Protein AF-A0A0M0C1I3-F1 (afdb_monomer_lite)

Sequence (114 aa):
MAEIDKIVICAYCQVEHARTSEAIVEHVTSCTKRPEFALSAKLGLMEEAGDKLLEVIRQLCTTVTQVEGMRTKVWVIFRECEEGWESVKNITIDEIMEIMEAENEDREYTEHSE

Foldseek 3Di:
DDPPPQWDADPQPRDIFGPDPVRVVVCVVVVCVDVLNVVVVVLVVVLVVLVVVLVVLVVVLVVCCVPPPCNVVSVVVSVVSVVVCVVVNPDHSVNVVVVVVVVVVVVVVVVVVD

Structure (mmCIF, N/CA/C/O backbone):
data_AF-A0A0M0C1I3-F1
#
_entry.id   AF-A0A0M0C1I3-F1
#
loop_
_atom_site.group_PDB
_atom_site.id
_atom_site.type_symbol
_atom_site.label_atom_id
_atom_site.label_alt_id
_atom_site.label_comp_id
_atom_site.label_asym_id
_atom_site.label_entity_id
_atom_site.label_seq_id
_atom_site.pdbx_PDB_ins_code
_atom_site.Cartn_x
_atom_site.Cartn_y
_atom_site.Cartn_z
_atom_site.occupancy
_atom_site.B_iso_or_equiv
_atom_site.auth_seq_id
_atom_site.auth_comp_id
_atom_site.auth_asym_id
_atom_site.auth_atom_id
_atom_site.pdbx_PDB_model_num
ATOM 1 N N . MET A 1 1 ? 15.995 -24.212 -37.512 1.00 41.00 1 MET A N 1
ATOM 2 C CA . MET A 1 1 ? 16.417 -24.402 -36.106 1.00 41.00 1 MET A CA 1
ATOM 3 C C . MET A 1 1 ? 16.133 -23.099 -35.390 1.00 41.00 1 MET A C 1
ATOM 5 O O . MET A 1 1 ? 16.556 -22.071 -35.894 1.00 41.00 1 MET A O 1
ATOM 9 N N . ALA A 1 2 ? 15.313 -23.131 -34.343 1.00 43.97 2 ALA A N 1
ATOM 10 C CA . ALA A 1 2 ? 14.758 -21.937 -33.715 1.00 43.97 2 ALA A CA 1
ATOM 11 C C . ALA A 1 2 ? 15.831 -21.174 -32.908 1.00 43.97 2 ALA A C 1
ATOM 13 O O . ALA A 1 2 ? 16.467 -21.757 -32.034 1.00 43.97 2 ALA A O 1
ATOM 14 N N . GLU A 1 3 ? 16.041 -19.890 -33.214 1.00 53.88 3 GLU A N 1
ATOM 15 C CA . GLU A 1 3 ? 16.919 -18.964 -32.475 1.00 53.88 3 GLU A CA 1
ATOM 16 C C . GLU A 1 3 ? 16.235 -18.474 -31.185 1.00 53.88 3 GLU A C 1
ATOM 18 O O . GLU A 1 3 ? 15.872 -17.310 -31.070 1.00 53.88 3 GLU A O 1
ATOM 23 N N . ILE A 1 4 ? 16.017 -19.361 -30.213 1.00 54.28 4 ILE A N 1
ATOM 24 C CA . ILE A 1 4 ? 15.297 -19.011 -28.969 1.00 54.28 4 ILE A CA 1
ATOM 25 C C . ILE A 1 4 ? 16.253 -18.541 -27.842 1.00 54.28 4 ILE A C 1
ATOM 27 O O . ILE A 1 4 ? 15.818 -17.944 -26.867 1.00 54.28 4 ILE A O 1
ATOM 31 N N . ASP A 1 5 ? 17.576 -18.680 -27.989 1.00 57.81 5 ASP A N 1
ATOM 32 C CA . ASP A 1 5 ? 18.527 -18.495 -26.868 1.00 57.81 5 ASP A CA 1
ATOM 33 C C . ASP A 1 5 ? 19.134 -17.085 -26.682 1.00 57.81 5 ASP A C 1
ATOM 35 O O . ASP A 1 5 ? 20.023 -16.896 -25.842 1.00 57.81 5 ASP A O 1
ATOM 39 N N . LYS A 1 6 ? 18.697 -16.073 -27.445 1.00 78.00 6 LYS A N 1
ATOM 40 C CA . LYS A 1 6 ? 19.338 -14.737 -27.461 1.00 78.00 6 LYS A CA 1
ATOM 41 C C . LYS A 1 6 ? 18.523 -13.616 -26.816 1.00 78.00 6 LYS A C 1
ATOM 43 O O . LYS A 1 6 ? 18.953 -12.467 -26.897 1.00 78.00 6 LYS A O 1
ATOM 48 N N . ILE A 1 7 ? 17.393 -13.918 -26.181 1.00 86.50 7 ILE A N 1
ATOM 49 C CA . ILE A 1 7 ? 16.505 -12.911 -25.588 1.00 86.50 7 ILE A CA 1
ATOM 50 C C . ILE A 1 7 ? 16.448 -13.093 -24.066 1.00 86.50 7 ILE A C 1
ATOM 52 O O . ILE A 1 7 ? 16.422 -14.214 -23.562 1.00 86.50 7 ILE A O 1
ATOM 56 N N . VAL A 1 8 ? 16.471 -11.984 -23.330 1.00 87.00 8 VAL A N 1
ATOM 57 C CA . VAL A 1 8 ? 16.199 -11.906 -21.894 1.00 87.00 8 VAL A CA 1
ATOM 58 C C . VAL A 1 8 ? 15.003 -10.990 -21.678 1.00 87.00 8 VAL A C 1
ATOM 60 O O . VAL A 1 8 ? 14.912 -9.933 -22.293 1.00 87.00 8 VAL A O 1
ATOM 63 N N . ILE A 1 9 ? 14.086 -11.399 -20.810 1.00 87.75 9 ILE A N 1
ATOM 64 C CA . ILE A 1 9 ? 12.909 -10.605 -20.460 1.00 87.75 9 ILE A CA 1
ATOM 65 C C . ILE A 1 9 ? 13.212 -9.873 -19.162 1.00 87.75 9 ILE A C 1
ATOM 67 O O . ILE A 1 9 ? 13.647 -10.482 -18.180 1.00 87.75 9 ILE A O 1
ATOM 71 N N . CYS A 1 10 ? 12.993 -8.562 -19.149 1.00 85.75 10 CYS A N 1
ATOM 72 C CA . CYS A 1 10 ? 13.060 -7.811 -17.909 1.00 85.75 10 CYS A CA 1
ATOM 73 C C . CYS A 1 10 ? 11.900 -8.225 -17.000 1.00 85.75 10 CYS A C 1
ATOM 75 O O . CYS A 1 10 ? 10.739 -8.012 -17.337 1.00 85.75 10 CYS A O 1
ATOM 77 N N . ALA A 1 11 ? 12.205 -8.759 -15.817 1.00 80.81 11 ALA A N 1
ATOM 78 C CA . ALA A 1 11 ? 11.187 -9.180 -14.853 1.00 80.81 11 ALA A CA 1
ATOM 79 C C . ALA A 1 11 ? 10.270 -8.033 -14.379 1.00 80.81 11 ALA A C 1
ATOM 81 O O . ALA A 1 11 ? 9.187 -8.297 -13.867 1.00 80.81 11 ALA A O 1
ATOM 82 N N . TYR A 1 12 ? 10.692 -6.776 -14.556 1.00 76.75 12 TYR A N 1
ATOM 83 C CA . TYR A 1 12 ? 9.944 -5.596 -14.121 1.00 76.75 12 TYR A CA 1
ATOM 84 C C . TYR A 1 12 ? 9.014 -5.056 -15.204 1.00 76.75 12 TYR A C 1
ATOM 86 O O . TYR A 1 12 ? 7.816 -4.948 -14.981 1.00 76.75 12 TYR A O 1
ATOM 94 N N . CYS A 1 13 ? 9.544 -4.727 -16.385 1.00 81.69 13 CYS A N 1
ATOM 95 C CA . CYS A 1 13 ? 8.736 -4.131 -17.454 1.00 81.69 13 CYS A CA 1
ATOM 96 C C . CYS A 1 13 ? 8.231 -5.140 -18.495 1.00 81.69 13 CYS A C 1
ATOM 98 O O . CYS A 1 13 ? 7.536 -4.739 -19.422 1.00 81.69 13 CYS A O 1
ATOM 100 N N . GLN A 1 14 ? 8.590 -6.423 -18.362 1.00 85.94 14 GLN A N 1
ATOM 101 C CA . GLN A 1 14 ? 8.212 -7.519 -19.268 1.00 85.94 14 GLN A CA 1
ATOM 102 C C . GLN A 1 14 ? 8.641 -7.314 -20.732 1.00 85.94 14 GLN A C 1
ATOM 104 O O . GLN A 1 14 ? 8.171 -8.012 -21.627 1.00 85.94 14 GLN A O 1
ATOM 109 N N . VAL A 1 15 ? 9.566 -6.382 -20.986 1.00 86.81 15 VAL A N 1
ATOM 110 C CA . VAL A 1 15 ? 10.124 -6.131 -22.317 1.00 86.81 15 VAL A CA 1
ATOM 111 C C . VAL A 1 15 ? 11.256 -7.116 -22.609 1.00 86.81 15 VAL A C 1
ATOM 113 O O . VAL A 1 15 ? 12.058 -7.463 -21.735 1.00 86.81 15 VAL A O 1
ATOM 116 N N . GLU A 1 16 ? 11.302 -7.571 -23.857 1.00 89.75 16 GLU A N 1
ATOM 117 C CA . GLU A 1 16 ? 12.340 -8.438 -24.404 1.00 89.75 16 GLU A CA 1
ATOM 118 C C . GLU A 1 16 ? 13.581 -7.638 -24.818 1.00 89.75 16 GLU A C 1
ATOM 120 O O . GLU A 1 16 ? 13.500 -6.635 -25.527 1.00 89.75 16 GLU A O 1
ATOM 125 N N . HIS A 1 17 ? 14.755 -8.123 -24.422 1.00 87.00 17 HIS A N 1
ATOM 126 C CA . HIS A 1 17 ? 16.048 -7.529 -24.745 1.00 87.00 17 HIS A CA 1
ATOM 127 C C . HIS A 1 17 ? 17.006 -8.575 -25.292 1.00 87.00 17 HIS A C 1
ATOM 129 O O . HIS A 1 17 ? 16.934 -9.751 -24.941 1.00 87.00 17 HIS A O 1
ATOM 135 N N . ALA A 1 18 ? 17.968 -8.146 -26.106 1.00 87.38 18 ALA A N 1
ATOM 136 C CA . ALA A 1 18 ? 19.070 -9.015 -26.488 1.00 87.38 18 ALA A CA 1
ATOM 137 C C . ALA A 1 18 ? 19.865 -9.446 -25.241 1.00 87.38 18 ALA A C 1
ATOM 139 O O . ALA A 1 18 ? 20.156 -8.638 -24.359 1.00 87.38 18 ALA A O 1
ATOM 140 N N . ARG A 1 19 ? 20.268 -10.718 -25.179 1.00 84.62 19 ARG A N 1
ATOM 141 C CA . ARG A 1 19 ? 21.089 -11.299 -24.105 1.00 84.62 19 ARG A CA 1
ATOM 142 C C . ARG A 1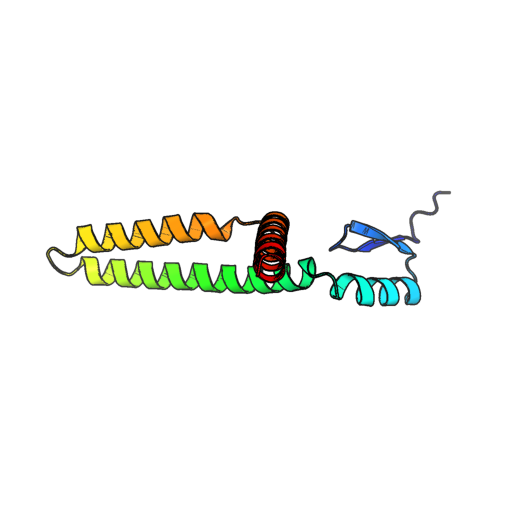 19 ? 22.564 -10.896 -24.252 1.00 84.62 19 ARG A C 1
ATOM 144 O O . ARG A 1 19 ? 23.455 -11.743 -24.286 1.00 84.62 19 ARG A O 1
ATOM 151 N N . THR A 1 20 ? 22.823 -9.598 -24.378 1.00 87.31 20 THR A N 1
ATOM 152 C CA . THR A 1 20 ? 24.162 -9.002 -24.395 1.00 87.31 20 THR A CA 1
ATOM 153 C C . THR A 1 20 ? 24.332 -8.113 -23.170 1.00 87.31 20 THR A C 1
ATOM 155 O O . THR A 1 20 ? 23.386 -7.470 -22.720 1.00 87.31 20 THR A O 1
ATOM 158 N N . SER A 1 21 ? 25.542 -8.065 -22.611 1.00 85.00 21 SER A N 1
ATOM 159 C CA . SER A 1 21 ? 25.815 -7.253 -21.418 1.00 85.00 21 SER A CA 1
ATOM 160 C C . SER A 1 21 ? 25.512 -5.771 -21.644 1.00 85.00 21 SER A C 1
ATOM 162 O O . SER A 1 21 ? 25.025 -5.108 -20.740 1.00 85.00 21 SER A O 1
ATOM 164 N N . GLU A 1 22 ? 25.759 -5.266 -22.853 1.00 86.44 22 GLU A N 1
ATOM 165 C CA . GLU A 1 22 ? 25.489 -3.877 -23.231 1.00 86.44 22 GLU A CA 1
ATOM 166 C C . GLU A 1 22 ? 23.987 -3.559 -23.219 1.00 86.44 22 GLU A C 1
ATOM 168 O O . GLU A 1 22 ? 23.571 -2.656 -22.496 1.00 86.44 22 GLU A O 1
ATOM 173 N N . ALA A 1 23 ? 23.163 -4.365 -23.903 1.00 85.31 23 ALA A N 1
ATOM 174 C CA . ALA A 1 23 ? 21.711 -4.174 -23.932 1.00 85.31 23 ALA A CA 1
ATOM 175 C C . ALA A 1 23 ? 21.077 -4.340 -22.541 1.00 85.31 23 ALA A C 1
ATOM 177 O O . ALA A 1 23 ? 20.154 -3.610 -22.184 1.00 85.31 23 ALA A O 1
ATOM 178 N N . ILE A 1 24 ? 21.595 -5.269 -21.728 1.00 86.81 24 ILE A N 1
ATOM 179 C CA . ILE A 1 24 ? 21.146 -5.461 -20.344 1.00 86.81 24 ILE A CA 1
ATOM 180 C C . ILE A 1 24 ? 21.482 -4.232 -19.490 1.00 86.81 24 ILE A C 1
ATOM 182 O O . ILE A 1 24 ? 20.618 -3.751 -18.763 1.00 86.81 24 ILE A O 1
ATOM 186 N N . VAL A 1 25 ? 22.709 -3.707 -19.563 1.00 86.31 25 VAL A N 1
ATOM 187 C CA . VAL A 1 25 ? 23.134 -2.552 -18.751 1.00 86.31 25 VAL A CA 1
ATOM 188 C C . VAL A 1 25 ? 22.386 -1.280 -19.151 1.00 86.31 25 VAL A C 1
ATOM 190 O O . VAL A 1 25 ? 21.925 -0.543 -18.276 1.00 86.31 25 VAL A O 1
ATOM 193 N N . GLU A 1 26 ? 22.218 -1.033 -20.450 1.00 87.88 26 GLU A N 1
ATOM 194 C CA . GLU A 1 26 ? 21.445 0.102 -20.960 1.00 87.88 26 GLU A CA 1
ATOM 195 C C . GLU A 1 26 ? 19.980 0.026 -20.503 1.00 87.88 26 GLU A C 1
ATOM 197 O O . GLU A 1 26 ? 19.421 0.996 -19.971 1.00 87.88 26 GLU A O 1
ATOM 202 N N . HIS A 1 27 ? 19.374 -1.159 -20.614 1.00 88.50 27 HIS A N 1
ATOM 203 C CA . HIS A 1 27 ? 18.010 -1.370 -20.160 1.00 88.50 27 HIS A CA 1
ATOM 204 C C . HIS A 1 27 ? 17.865 -1.207 -18.642 1.00 88.50 27 HIS A C 1
ATOM 206 O O . HIS A 1 27 ? 16.994 -0.473 -18.189 1.00 88.50 27 HIS A O 1
ATOM 212 N N . VAL A 1 28 ? 18.726 -1.824 -17.831 1.00 83.69 28 VAL A N 1
ATOM 213 C CA . VAL A 1 28 ? 18.656 -1.706 -16.363 1.00 83.69 28 VAL A CA 1
ATOM 214 C C . VAL A 1 28 ? 18.799 -0.248 -15.924 1.00 83.69 28 VAL A C 1
ATOM 216 O O . VAL A 1 28 ? 18.064 0.210 -15.049 1.00 83.69 28 VAL A O 1
ATOM 219 N N . THR A 1 29 ? 19.688 0.516 -16.561 1.00 84.19 29 THR A N 1
ATOM 220 C CA . THR A 1 29 ? 19.921 1.931 -16.224 1.00 84.19 29 THR A CA 1
ATOM 221 C C . THR A 1 29 ? 18.714 2.820 -16.533 1.00 84.19 29 THR A C 1
ATOM 223 O O . THR A 1 29 ? 18.497 3.823 -15.852 1.00 84.19 29 THR A O 1
ATOM 226 N N . SER A 1 30 ? 17.927 2.481 -17.555 1.00 84.31 30 SER A N 1
ATOM 227 C CA . SER A 1 30 ? 16.699 3.206 -17.904 1.00 84.31 30 SER A CA 1
ATOM 228 C C . SER A 1 30 ? 15.495 2.709 -17.099 1.00 84.31 30 SER A C 1
ATOM 230 O O . SER A 1 30 ? 14.773 3.513 -16.514 1.00 84.31 30 SER A O 1
ATOM 232 N N . CYS A 1 31 ? 15.319 1.393 -16.982 1.00 82.12 31 CYS A N 1
ATOM 233 C CA . CYS A 1 31 ? 14.212 0.761 -16.268 1.00 82.12 31 CYS A CA 1
ATOM 234 C C . CYS A 1 31 ? 14.197 1.098 -14.770 1.00 82.12 31 CYS A C 1
ATOM 236 O O . CYS A 1 31 ? 13.127 1.229 -14.192 1.00 82.12 31 CYS A O 1
ATOM 238 N N . THR A 1 32 ? 15.359 1.284 -14.137 1.00 75.81 32 THR A N 1
ATOM 239 C CA . THR A 1 32 ? 15.450 1.664 -12.711 1.00 75.81 32 THR A CA 1
ATOM 240 C C . THR A 1 32 ? 15.134 3.136 -12.434 1.00 75.81 32 THR A C 1
ATOM 242 O O . THR A 1 32 ? 14.910 3.498 -11.282 1.00 75.81 32 THR A O 1
ATOM 245 N N . LYS A 1 33 ? 15.097 3.994 -13.463 1.00 80.12 33 LYS A N 1
ATOM 246 C CA . LYS A 1 33 ? 14.704 5.411 -13.336 1.00 80.12 33 LYS A CA 1
ATOM 247 C C . LYS A 1 33 ? 13.197 5.626 -13.442 1.00 80.12 33 LYS A C 1
ATOM 249 O O . LYS A 1 33 ? 12.734 6.742 -13.225 1.00 80.12 33 LYS A O 1
ATOM 254 N N . ARG A 1 34 ? 12.451 4.583 -13.806 1.00 77.69 34 ARG A N 1
ATOM 255 C CA . ARG A 1 34 ? 10.996 4.623 -13.918 1.00 77.69 34 ARG A CA 1
ATOM 256 C C . ARG A 1 34 ? 10.369 4.873 -12.538 1.00 77.69 34 ARG A C 1
ATOM 258 O O . ARG A 1 34 ? 10.752 4.180 -11.588 1.00 77.69 34 ARG A O 1
ATOM 265 N N . PRO A 1 35 ? 9.460 5.855 -12.394 1.00 69.50 35 PRO A N 1
ATOM 266 C CA . PRO A 1 35 ? 8.830 6.169 -11.110 1.00 69.50 35 PRO A CA 1
ATOM 267 C C . PRO A 1 35 ? 8.133 4.952 -10.489 1.00 69.50 35 PRO A C 1
ATOM 269 O O . PRO A 1 35 ? 8.215 4.760 -9.278 1.00 69.50 35 PRO A O 1
ATOM 272 N N . GLU A 1 36 ? 7.574 4.068 -11.313 1.00 79.19 36 GLU A N 1
ATOM 273 C CA . GLU A 1 36 ? 6.938 2.808 -10.922 1.00 79.19 36 GLU A CA 1
ATOM 274 C C . GLU A 1 36 ? 7.879 1.919 -10.096 1.00 79.19 36 GLU A C 1
ATOM 276 O O . GLU A 1 36 ? 7.467 1.327 -9.102 1.00 79.19 36 GLU A O 1
ATOM 281 N N . PHE A 1 37 ? 9.168 1.867 -10.453 1.00 72.56 37 PHE A N 1
ATOM 282 C CA . PHE A 1 37 ? 10.175 1.072 -9.740 1.00 72.56 37 PHE A CA 1
ATOM 283 C C . PHE A 1 37 ? 10.525 1.675 -8.372 1.00 72.56 37 PHE A C 1
ATOM 285 O O . PHE A 1 37 ? 10.718 0.966 -7.381 1.00 72.56 37 PHE A O 1
ATOM 292 N N . ALA A 1 38 ? 10.599 3.004 -8.293 1.00 71.81 38 ALA A N 1
ATOM 293 C CA . ALA A 1 38 ? 10.826 3.693 -7.027 1.00 71.81 38 ALA A CA 1
ATOM 294 C C . ALA A 1 38 ? 9.610 3.570 -6.092 1.00 71.81 38 ALA A C 1
ATOM 296 O O . ALA A 1 38 ? 9.780 3.446 -4.876 1.00 71.81 38 ALA A O 1
ATOM 297 N N . LEU A 1 39 ? 8.399 3.584 -6.654 1.00 75.94 39 LEU A N 1
ATOM 298 C CA . LEU A 1 39 ? 7.148 3.398 -5.925 1.00 75.94 39 LEU A CA 1
ATOM 299 C C . LEU A 1 39 ? 6.988 1.953 -5.447 1.00 75.94 39 LEU A C 1
ATOM 301 O O . LEU A 1 39 ? 6.704 1.756 -4.270 1.00 75.94 39 LEU A O 1
ATOM 305 N N . SER A 1 40 ? 7.277 0.947 -6.280 1.00 73.38 40 SER A N 1
ATOM 306 C CA . SER A 1 40 ? 7.158 -0.468 -5.897 1.00 73.38 40 SER A CA 1
ATOM 307 C C . SER A 1 40 ? 8.007 -0.816 -4.671 1.00 73.38 40 SER A C 1
ATOM 309 O O . SER A 1 40 ? 7.546 -1.492 -3.754 1.00 73.38 40 SER A O 1
ATOM 311 N N . ALA A 1 41 ? 9.248 -0.320 -4.620 1.00 71.25 41 ALA A N 1
ATOM 312 C CA . ALA A 1 41 ? 10.139 -0.544 -3.484 1.00 71.25 41 ALA A CA 1
ATOM 313 C C . ALA A 1 41 ? 9.644 0.155 -2.205 1.00 71.25 41 ALA A C 1
ATOM 315 O O . ALA A 1 41 ? 9.769 -0.391 -1.109 1.00 71.25 41 ALA A O 1
ATOM 316 N N . LYS A 1 42 ? 9.069 1.358 -2.332 1.00 73.56 42 LYS A N 1
ATOM 317 C CA . LYS A 1 42 ? 8.497 2.100 -1.198 1.00 73.56 42 LYS A CA 1
ATOM 318 C C . LYS A 1 42 ? 7.201 1.472 -0.689 1.00 73.56 42 LYS A C 1
ATOM 320 O O . LYS A 1 42 ? 7.008 1.435 0.523 1.00 73.56 42 LYS A O 1
ATOM 325 N N . LEU A 1 43 ? 6.363 0.949 -1.582 1.00 75.81 43 LEU A N 1
ATOM 326 C CA . LEU A 1 43 ? 5.122 0.266 -1.225 1.00 75.81 43 LEU A CA 1
ATOM 327 C C . LEU A 1 43 ? 5.384 -1.000 -0.418 1.00 75.81 43 LEU A C 1
ATOM 329 O O . LEU A 1 43 ? 4.768 -1.169 0.625 1.00 75.81 43 LEU A O 1
ATOM 333 N N . GLY A 1 44 ? 6.363 -1.820 -0.813 1.00 74.25 44 GLY A N 1
ATOM 334 C CA . GLY A 1 44 ? 6.733 -3.001 -0.025 1.00 74.25 44 GLY A CA 1
ATOM 335 C C . GLY A 1 44 ? 7.182 -2.658 1.405 1.00 74.25 44 GLY A C 1
ATOM 336 O O . GLY A 1 44 ? 6.829 -3.354 2.354 1.00 74.25 44 GLY A O 1
ATOM 337 N N . LEU A 1 45 ? 7.908 -1.546 1.588 1.00 74.81 45 LEU A N 1
ATOM 338 C CA . LEU A 1 45 ? 8.288 -1.057 2.921 1.00 74.81 45 LEU A CA 1
ATOM 339 C C . LEU A 1 45 ? 7.087 -0.524 3.719 1.00 74.81 45 LEU A C 1
ATOM 341 O O . LEU A 1 45 ? 7.029 -0.709 4.935 1.00 74.81 45 LEU A O 1
ATOM 345 N N . MET A 1 46 ? 6.144 0.150 3.053 1.00 77.50 46 MET A N 1
ATOM 346 C CA . MET A 1 46 ? 4.906 0.625 3.677 1.00 77.50 46 MET A CA 1
ATOM 347 C C . MET A 1 46 ? 4.002 -0.532 4.094 1.00 77.50 46 MET A C 1
ATOM 349 O O . MET A 1 46 ? 3.452 -0.481 5.191 1.00 77.50 46 MET A O 1
ATOM 353 N N . GLU A 1 47 ? 3.893 -1.578 3.274 1.00 78.81 47 GLU A N 1
ATOM 354 C CA . GLU A 1 47 ? 3.112 -2.778 3.574 1.00 78.81 47 GLU A CA 1
ATOM 355 C C . GLU A 1 47 ? 3.618 -3.460 4.852 1.00 78.81 47 GLU A C 1
ATOM 357 O O . GLU A 1 47 ? 2.852 -3.683 5.789 1.00 78.81 47 GLU A O 1
ATOM 362 N N . GLU A 1 48 ? 4.932 -3.692 4.947 1.00 80.88 48 GLU A N 1
ATOM 363 C CA . GLU A 1 48 ? 5.542 -4.294 6.136 1.00 80.88 48 GLU A CA 1
ATOM 364 C C . GLU A 1 48 ? 5.347 -3.421 7.391 1.00 80.88 48 GLU A C 1
ATOM 366 O O . GLU A 1 48 ? 5.100 -3.927 8.491 1.00 80.88 48 GLU A O 1
ATOM 371 N N . ALA A 1 49 ? 5.461 -2.098 7.243 1.00 80.31 49 ALA A N 1
ATOM 372 C CA . ALA A 1 49 ? 5.275 -1.161 8.344 1.00 80.31 49 ALA A CA 1
ATOM 373 C C . ALA A 1 49 ? 3.812 -1.091 8.813 1.00 80.31 49 ALA A C 1
ATOM 375 O O . ALA A 1 49 ? 3.564 -1.072 10.021 1.00 80.31 49 ALA A O 1
ATOM 376 N N . GLY A 1 50 ? 2.852 -1.072 7.887 1.00 82.50 50 GLY A N 1
ATOM 377 C CA . GLY A 1 50 ? 1.423 -1.033 8.193 1.00 82.50 50 GLY A CA 1
ATOM 378 C C . GLY A 1 50 ? 0.929 -2.321 8.846 1.00 82.50 50 GLY A C 1
ATOM 379 O O . GLY A 1 50 ? 0.253 -2.258 9.874 1.00 82.50 50 GLY A O 1
ATOM 380 N N . ASP A 1 51 ? 1.368 -3.481 8.352 1.00 85.38 51 ASP A N 1
ATOM 381 C CA . ASP A 1 51 ? 1.060 -4.774 8.970 1.00 85.38 51 ASP A CA 1
ATOM 382 C C . ASP A 1 51 ? 1.603 -4.849 10.414 1.00 85.38 51 ASP A C 1
ATOM 384 O O . ASP A 1 51 ? 0.886 -5.248 11.338 1.00 85.38 51 ASP A O 1
ATOM 388 N N . LYS A 1 52 ? 2.839 -4.378 10.654 1.00 86.50 52 LYS A N 1
ATOM 389 C CA . LYS A 1 52 ? 3.415 -4.278 12.011 1.00 86.50 52 LYS A CA 1
ATOM 390 C C . LYS A 1 52 ? 2.641 -3.316 12.912 1.00 86.50 52 LYS A C 1
ATOM 392 O O . LYS A 1 52 ? 2.447 -3.604 14.094 1.00 86.50 52 LYS A O 1
ATOM 397 N N . LEU A 1 53 ? 2.203 -2.171 12.388 1.00 83.69 53 LEU A N 1
ATOM 398 C CA . LEU A 1 53 ? 1.393 -1.215 13.147 1.00 83.69 53 LEU A CA 1
ATOM 399 C C . LEU A 1 53 ? 0.048 -1.824 13.551 1.00 83.69 53 LEU A C 1
ATOM 401 O O . LEU A 1 53 ? -0.337 -1.711 14.716 1.00 83.69 53 LEU A O 1
ATOM 405 N N . LEU A 1 54 ? -0.632 -2.524 12.640 1.00 84.44 54 LEU A N 1
ATOM 406 C CA . LEU A 1 54 ? -1.863 -3.247 12.962 1.00 84.44 54 LEU A CA 1
ATOM 407 C C . LEU A 1 54 ? -1.648 -4.318 14.028 1.00 84.44 54 LEU A C 1
ATOM 409 O O . LEU A 1 54 ? -2.486 -4.468 14.921 1.00 84.44 54 LEU A O 1
ATOM 413 N N . GLU A 1 55 ? -0.529 -5.040 13.983 1.00 87.69 55 GLU A N 1
ATOM 414 C CA . GLU A 1 55 ? -0.191 -6.016 15.018 1.00 87.69 55 GLU A CA 1
ATOM 415 C C . GLU A 1 55 ? -0.056 -5.350 16.397 1.00 87.69 55 GLU A C 1
ATOM 417 O O . GLU A 1 55 ? -0.650 -5.815 17.375 1.00 87.69 55 GLU A O 1
ATOM 422 N N . VAL A 1 56 ? 0.647 -4.216 16.480 1.00 85.06 56 VAL A N 1
ATOM 423 C CA . VAL A 1 56 ? 0.781 -3.438 17.723 1.00 85.06 56 VAL A CA 1
ATOM 424 C C . VAL A 1 56 ? -0.581 -2.940 18.212 1.00 85.06 56 VAL A C 1
ATOM 426 O O . VAL A 1 56 ? -0.895 -3.072 19.399 1.00 85.06 56 VAL A O 1
ATOM 429 N N . ILE A 1 57 ? -1.428 -2.421 17.316 1.00 82.31 57 ILE A N 1
ATOM 430 C CA . ILE A 1 57 ? -2.787 -1.977 17.658 1.00 82.31 57 ILE A CA 1
ATOM 431 C C . ILE A 1 57 ? -3.601 -3.160 18.192 1.00 82.31 57 ILE A C 1
ATOM 433 O O . ILE A 1 57 ? -4.261 -3.032 19.223 1.00 82.31 57 ILE A O 1
ATOM 437 N N . ARG A 1 58 ? -3.513 -4.339 17.570 1.00 82.88 58 ARG A N 1
ATOM 438 C CA . ARG A 1 58 ? -4.193 -5.558 18.034 1.00 82.88 58 ARG A CA 1
ATOM 439 C C . ARG A 1 58 ? -3.741 -5.975 19.435 1.00 82.88 58 ARG A C 1
ATOM 441 O O . ARG A 1 58 ? -4.574 -6.336 20.275 1.00 82.88 58 ARG A O 1
ATOM 448 N N . GLN A 1 59 ? -2.440 -5.922 19.712 1.00 83.75 59 GLN A N 1
ATOM 449 C CA . GLN A 1 59 ? -1.871 -6.241 21.027 1.00 83.75 59 GLN A CA 1
ATOM 450 C C . GLN A 1 59 ? -2.321 -5.237 22.100 1.00 83.75 59 GLN A C 1
ATOM 452 O O . GLN A 1 59 ? -2.745 -5.634 23.193 1.00 83.75 59 GLN A O 1
ATOM 457 N N . LEU A 1 60 ? -2.315 -3.940 21.773 1.00 78.25 60 LEU A N 1
ATOM 458 C CA . LEU A 1 60 ? -2.856 -2.882 22.628 1.00 78.25 60 LEU A CA 1
ATOM 459 C C . LEU A 1 60 ? -4.340 -3.108 22.900 1.00 78.25 60 LEU A C 1
ATOM 461 O O . LEU A 1 60 ? -4.765 -3.071 24.052 1.00 78.25 60 LEU A O 1
ATOM 465 N N . CYS A 1 61 ? -5.120 -3.437 21.873 1.00 75.56 61 CYS A N 1
ATOM 466 C CA . CYS A 1 61 ? -6.540 -3.711 22.023 1.00 75.56 61 CYS A CA 1
ATOM 467 C C . CYS A 1 61 ? -6.786 -4.911 22.944 1.00 75.56 61 CYS A C 1
ATOM 469 O O . CYS A 1 61 ? -7.605 -4.847 23.860 1.00 75.56 61 CYS A O 1
ATOM 471 N N . THR A 1 62 ? -6.008 -5.979 22.782 1.00 77.19 62 THR A N 1
ATOM 472 C CA . THR A 1 62 ? -6.066 -7.161 23.654 1.00 77.19 62 THR A CA 1
ATOM 473 C C . THR A 1 62 ? -5.777 -6.801 25.113 1.00 77.19 62 THR A C 1
ATOM 475 O O . THR A 1 62 ? -6.491 -7.246 26.009 1.00 77.19 62 THR A O 1
ATOM 478 N N . THR A 1 63 ? -4.793 -5.938 25.359 1.00 74.56 63 THR A N 1
ATOM 479 C CA . THR A 1 63 ? -4.412 -5.505 26.711 1.00 74.56 63 THR A CA 1
ATOM 480 C C . THR A 1 63 ? -5.463 -4.577 27.328 1.00 74.56 63 THR A C 1
ATOM 482 O O . THR A 1 63 ? -5.881 -4.764 28.466 1.00 74.56 63 THR A O 1
ATOM 485 N N . VAL A 1 64 ? -5.960 -3.602 26.566 1.00 70.94 64 VAL A N 1
ATOM 486 C CA . VAL A 1 64 ? -6.915 -2.594 27.051 1.00 70.94 64 VAL A CA 1
ATOM 487 C C . VAL A 1 64 ? -8.327 -3.172 27.208 1.00 70.94 64 VAL A C 1
ATOM 489 O O . VAL A 1 64 ? -9.080 -2.729 28.070 1.00 70.94 64 VAL A O 1
ATOM 492 N N . THR A 1 65 ? -8.692 -4.218 26.458 1.00 67.12 65 THR A N 1
ATOM 493 C CA . THR A 1 65 ? -9.973 -4.931 26.652 1.00 67.12 65 THR A CA 1
ATOM 494 C C . THR A 1 65 ? -10.069 -5.676 27.991 1.00 67.12 65 THR A C 1
ATOM 496 O O . THR A 1 65 ? -11.166 -6.107 28.348 1.00 67.12 65 THR A O 1
ATOM 499 N N . GLN A 1 66 ? -8.966 -5.799 28.743 1.00 69.94 66 GLN A N 1
ATOM 500 C CA . GLN A 1 66 ? -8.957 -6.289 30.128 1.00 69.94 66 GLN A CA 1
ATOM 501 C C . GLN A 1 66 ? -9.397 -5.216 31.142 1.00 69.94 66 GLN A C 1
ATOM 503 O O . GLN A 1 66 ? -9.665 -5.541 32.295 1.00 69.94 66 GLN A O 1
ATOM 508 N N . VAL A 1 67 ? -9.508 -3.950 30.721 1.00 71.88 67 VAL A N 1
ATOM 509 C CA . VAL A 1 67 ? -10.043 -2.847 31.529 1.00 71.88 67 VAL A CA 1
ATOM 510 C C . VAL A 1 67 ? -11.567 -2.797 31.386 1.00 71.88 67 VAL A C 1
ATOM 512 O O . VAL A 1 67 ? -12.111 -2.761 30.277 1.00 71.88 67 VAL A O 1
ATOM 515 N N . GLU A 1 68 ? -12.272 -2.783 32.516 1.00 61.47 68 GLU A N 1
ATOM 516 C CA . GLU A 1 68 ? -13.735 -2.762 32.563 1.00 61.47 68 GLU A CA 1
ATOM 517 C C . GLU A 1 68 ? -14.309 -1.547 31.804 1.00 61.47 68 GLU A C 1
ATOM 519 O O . GLU A 1 68 ? -13.851 -0.416 31.957 1.00 61.47 68 GLU A O 1
ATOM 524 N N . GLY A 1 69 ? -15.287 -1.783 30.920 1.00 67.94 69 GLY A N 1
ATOM 525 C CA . GLY A 1 69 ? -15.945 -0.740 30.117 1.00 67.94 69 GLY A CA 1
ATOM 526 C C . GLY A 1 69 ? -15.189 -0.248 28.869 1.00 67.94 69 GLY A C 1
ATOM 527 O O . GLY A 1 69 ? -15.771 0.472 28.058 1.00 67.94 69 GLY A O 1
ATOM 528 N N . MET A 1 70 ? -13.933 -0.655 28.651 1.00 73.62 70 MET A N 1
ATOM 529 C CA . MET A 1 70 ? -13.128 -0.203 27.499 1.00 73.62 70 MET A CA 1
ATOM 530 C C . MET A 1 70 ? -13.287 -1.087 26.254 1.00 73.62 70 MET A C 1
ATOM 532 O O . MET A 1 70 ? -13.027 -0.638 25.138 1.00 73.62 70 MET A O 1
AT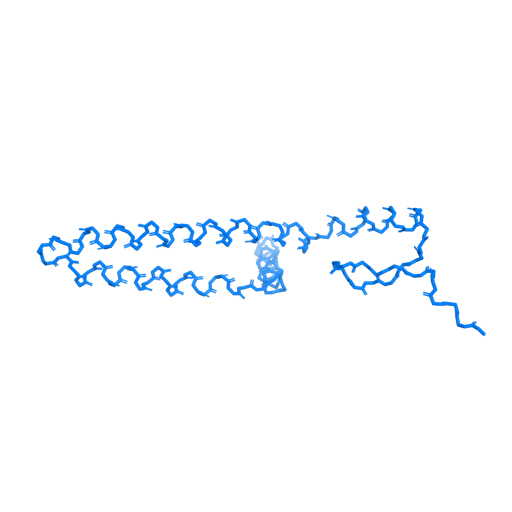OM 536 N N . ARG A 1 71 ? -13.766 -2.328 26.419 1.00 69.25 71 ARG A N 1
ATOM 537 C CA . ARG A 1 71 ? -13.811 -3.356 25.364 1.00 69.25 71 ARG A CA 1
ATOM 538 C C . ARG A 1 71 ? -14.492 -2.886 24.074 1.00 69.25 71 ARG A C 1
ATOM 540 O O . ARG A 1 71 ? -13.929 -3.073 23.003 1.00 69.25 71 ARG A O 1
ATOM 547 N N . THR A 1 72 ? -15.661 -2.253 24.163 1.00 74.62 72 THR A N 1
ATOM 548 C CA . THR A 1 72 ? -16.433 -1.833 22.979 1.00 74.62 72 THR A CA 1
ATOM 549 C C . THR A 1 72 ? -15.766 -0.683 22.223 1.00 74.62 72 THR A C 1
ATOM 551 O O . THR A 1 72 ? -15.714 -0.715 21.001 1.00 74.62 72 THR A O 1
ATOM 554 N N . LYS A 1 73 ? -15.207 0.310 22.928 1.00 75.12 73 LYS A N 1
ATOM 555 C CA . LYS A 1 73 ? -14.540 1.468 22.299 1.00 75.12 73 LYS A CA 1
ATOM 556 C C . LYS A 1 73 ? -13.241 1.067 21.602 1.00 75.12 73 LYS A C 1
ATOM 558 O O . LYS A 1 73 ? -12.955 1.525 20.506 1.00 75.12 73 LYS A O 1
ATOM 563 N N . VAL A 1 74 ? -12.486 0.177 22.236 1.00 76.69 74 VAL A N 1
ATOM 564 C CA . VAL A 1 74 ? -11.230 -0.359 21.705 1.00 76.69 74 VAL A CA 1
ATOM 565 C C . VAL A 1 74 ? -11.466 -1.199 20.449 1.00 76.69 74 VAL A C 1
ATOM 567 O O . VAL A 1 74 ? -10.716 -1.083 19.487 1.00 76.69 74 VAL A O 1
ATOM 570 N N . TRP A 1 75 ? -12.536 -1.998 20.426 1.00 76.06 75 TRP A N 1
ATOM 571 C CA . TRP A 1 75 ? -12.915 -2.767 19.238 1.00 76.06 75 TRP A CA 1
ATOM 572 C C . TRP A 1 75 ? -13.317 -1.890 18.047 1.00 76.06 75 TRP A C 1
ATOM 574 O O . TRP A 1 75 ? -12.999 -2.254 16.920 1.00 76.06 75 TRP A O 1
ATOM 584 N N . VAL A 1 76 ? -13.974 -0.748 18.280 1.00 83.19 76 VAL A N 1
ATOM 585 C CA . VAL A 1 76 ? -14.302 0.213 17.210 1.00 83.19 76 VAL A CA 1
ATOM 586 C C . VAL A 1 76 ? -13.027 0.795 16.601 1.00 83.19 76 VAL A C 1
ATOM 588 O O . VAL A 1 76 ? -12.856 0.716 15.393 1.00 83.19 76 VAL A O 1
ATOM 591 N N . ILE A 1 77 ? -12.093 1.268 17.433 1.00 81.19 77 ILE A N 1
ATOM 592 C CA . ILE A 1 77 ? -10.811 1.820 16.958 1.00 81.19 77 ILE A CA 1
ATOM 593 C C . ILE A 1 77 ? -10.021 0.767 16.171 1.00 81.19 77 ILE A C 1
ATOM 595 O O . ILE A 1 77 ? -9.493 1.059 15.105 1.00 81.19 77 ILE A O 1
ATOM 599 N N . PHE A 1 78 ? -9.963 -0.476 16.665 1.00 81.31 78 PHE A N 1
ATOM 600 C CA . PHE A 1 78 ? -9.297 -1.566 15.950 1.00 81.31 78 PHE A CA 1
ATOM 601 C C . PHE A 1 78 ? -9.895 -1.786 14.557 1.00 81.31 78 PHE A C 1
ATOM 603 O O . PHE A 1 78 ? -9.154 -1.901 13.586 1.00 81.31 78 PHE A O 1
ATOM 610 N N . ARG A 1 79 ? -11.229 -1.830 14.470 1.00 83.19 79 ARG A N 1
ATOM 611 C CA . ARG A 1 79 ? -11.948 -2.025 13.209 1.00 83.19 79 ARG A CA 1
ATOM 612 C C . ARG A 1 79 ? -11.712 -0.888 12.228 1.00 83.19 79 ARG A C 1
ATOM 614 O O . ARG A 1 79 ? -11.432 -1.166 11.073 1.00 83.19 79 ARG A O 1
ATOM 621 N N . GLU A 1 80 ? -11.762 0.358 12.686 1.00 85.94 80 GLU A N 1
ATOM 622 C CA . GLU A 1 80 ? -11.480 1.525 11.842 1.00 85.94 80 GLU A CA 1
ATOM 623 C C . GLU A 1 80 ? -10.040 1.501 11.304 1.00 85.94 80 GLU A C 1
ATOM 625 O O . GLU A 1 80 ? -9.813 1.792 10.132 1.00 85.94 80 GLU A O 1
ATOM 630 N N . CYS A 1 81 ? -9.062 1.098 12.125 1.00 81.25 81 CYS A N 1
ATOM 631 C CA . CYS A 1 81 ? -7.680 0.936 11.673 1.00 81.25 81 CYS A CA 1
ATOM 632 C C . CYS A 1 81 ? -7.513 -0.221 10.676 1.00 81.25 81 CYS A C 1
ATOM 634 O O . CYS A 1 81 ? -6.769 -0.078 9.711 1.00 81.25 81 CYS A O 1
ATOM 636 N N . GLU A 1 82 ? -8.184 -1.353 10.902 1.00 82.31 82 GLU A N 1
ATOM 637 C CA . GLU A 1 82 ? -8.170 -2.513 10.000 1.00 82.31 82 GLU A CA 1
ATOM 638 C C . GLU A 1 82 ? -8.799 -2.164 8.643 1.00 82.31 82 GLU A C 1
ATOM 640 O O . GLU A 1 82 ? -8.190 -2.400 7.606 1.00 82.31 82 GLU A O 1
ATOM 645 N N . GLU A 1 83 ? -9.974 -1.534 8.646 1.00 87.69 83 GLU A N 1
ATOM 646 C CA . GLU A 1 83 ? -10.677 -1.097 7.434 1.00 87.69 83 GLU A CA 1
ATOM 647 C C . GLU A 1 83 ? -9.881 -0.030 6.667 1.00 87.69 83 GLU A C 1
ATOM 649 O O . GLU A 1 83 ? -9.740 -0.118 5.447 1.00 87.69 83 GLU A O 1
ATOM 654 N N . GLY A 1 84 ? -9.307 0.946 7.379 1.00 84.25 84 GLY A N 1
ATOM 655 C CA . GLY A 1 84 ? -8.443 1.964 6.784 1.00 84.25 84 GLY A CA 1
ATOM 656 C C . GLY A 1 84 ? -7.189 1.361 6.153 1.00 84.25 84 GLY A C 1
ATOM 657 O O . GLY A 1 84 ? -6.838 1.710 5.027 1.00 84.25 84 GLY A O 1
ATOM 658 N N . TRP A 1 85 ? -6.540 0.415 6.833 1.00 85.62 85 TRP A N 1
ATOM 659 C CA . TRP A 1 85 ? -5.372 -0.262 6.276 1.00 85.62 85 TRP A CA 1
ATOM 660 C C . TRP A 1 85 ? -5.719 -1.091 5.044 1.00 85.62 85 TRP A C 1
ATOM 662 O O . TRP A 1 85 ? -5.029 -0.982 4.037 1.00 85.62 85 TRP A O 1
ATOM 672 N N . GLU A 1 86 ? -6.815 -1.847 5.075 1.00 83.94 86 GLU A N 1
ATOM 673 C CA . GLU A 1 86 ? -7.243 -2.667 3.938 1.00 83.94 86 GLU A CA 1
ATOM 674 C C . GLU A 1 86 ? -7.557 -1.817 2.695 1.00 83.94 86 GLU A C 1
ATOM 676 O O . GLU A 1 86 ? -7.305 -2.242 1.565 1.00 83.94 86 GLU A O 1
ATOM 681 N N . SER A 1 87 ? -8.052 -0.590 2.899 1.00 83.31 87 SER A N 1
ATOM 682 C CA . SER A 1 87 ? -8.312 0.356 1.807 1.00 83.31 87 SER A CA 1
ATOM 683 C C . SER A 1 87 ? -7.041 0.894 1.142 1.00 83.31 87 SER A C 1
ATOM 685 O O . SER A 1 87 ? -7.083 1.270 -0.024 1.00 83.31 87 SER A O 1
ATOM 687 N N . VAL A 1 88 ? -5.911 0.912 1.860 1.00 79.81 88 VAL A N 1
ATOM 688 C CA . VAL A 1 88 ? -4.632 1.452 1.369 1.00 79.81 88 VAL A CA 1
ATOM 689 C C . VAL A 1 88 ? -3.680 0.343 0.919 1.00 79.81 88 VAL A C 1
ATOM 691 O O . VAL A 1 88 ? -2.948 0.519 -0.051 1.0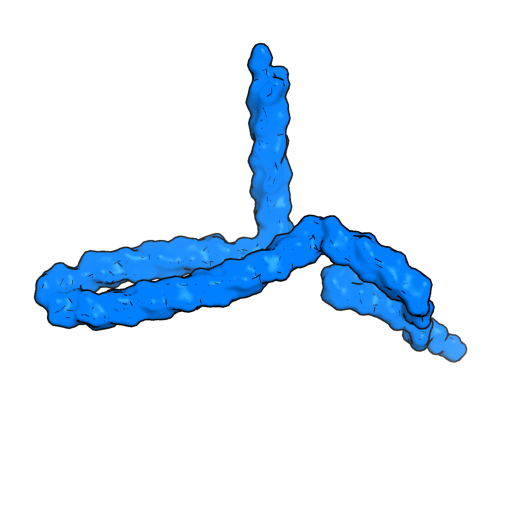0 79.81 88 VAL A O 1
ATOM 694 N N . LYS A 1 89 ? -3.699 -0.819 1.582 1.00 78.69 89 LYS A N 1
ATOM 695 C CA . LYS A 1 89 ? -2.802 -1.952 1.310 1.00 78.69 89 LYS A CA 1
ATOM 696 C C . LYS A 1 89 ? -2.945 -2.504 -0.110 1.00 78.69 89 LYS A C 1
ATOM 698 O O . LYS A 1 89 ? -1.977 -3.004 -0.671 1.00 78.69 89 LYS A O 1
ATOM 703 N N . ASN A 1 90 ? -4.144 -2.413 -0.678 1.00 79.25 90 ASN A N 1
ATOM 704 C CA . ASN A 1 90 ? -4.452 -2.968 -1.993 1.00 79.25 90 ASN A CA 1
ATOM 705 C C . ASN A 1 90 ? -4.295 -1.961 -3.142 1.00 79.25 90 ASN A C 1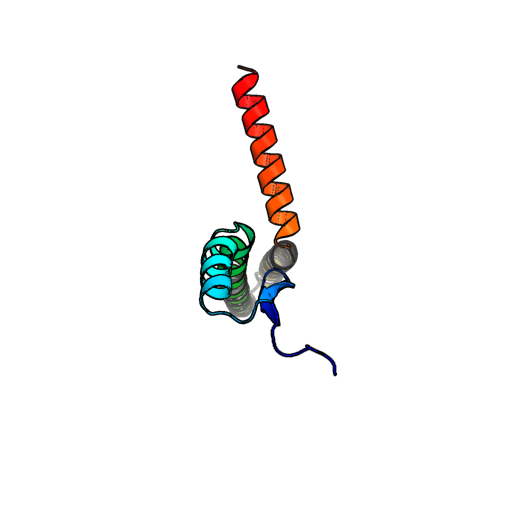
ATOM 707 O O . ASN A 1 90 ? -4.563 -2.324 -4.285 1.00 79.25 90 ASN A O 1
ATOM 711 N N . ILE A 1 91 ? -3.872 -0.724 -2.858 1.00 82.69 91 ILE A N 1
ATOM 712 C CA . ILE A 1 91 ? -3.661 0.285 -3.897 1.00 82.69 91 ILE A CA 1
ATOM 713 C C . ILE A 1 91 ? -2.502 -0.155 -4.800 1.00 82.69 91 ILE A C 1
ATOM 715 O O . ILE A 1 91 ? -1.395 -0.457 -4.345 1.00 82.69 91 ILE A O 1
ATOM 719 N N . THR A 1 92 ? -2.761 -0.171 -6.102 1.00 82.69 92 THR A N 1
ATOM 720 C CA . THR A 1 92 ? -1.788 -0.512 -7.137 1.00 82.69 92 THR A CA 1
ATOM 721 C C . THR A 1 92 ? -0.903 0.680 -7.499 1.00 82.69 92 THR A C 1
ATOM 723 O O . THR A 1 92 ? -1.245 1.838 -7.275 1.00 82.69 92 THR A O 1
ATOM 726 N N . ILE A 1 93 ? 0.261 0.407 -8.093 1.00 79.94 93 ILE A N 1
ATOM 727 C CA . ILE A 1 93 ? 1.157 1.467 -8.585 1.00 79.94 93 ILE A CA 1
ATOM 728 C C . ILE A 1 93 ? 0.444 2.345 -9.618 1.00 79.94 93 ILE A C 1
ATOM 730 O O . ILE A 1 93 ? 0.626 3.557 -9.586 1.00 79.94 93 ILE A O 1
ATOM 734 N N . ASP A 1 94 ? -0.376 1.745 -10.483 1.00 80.62 94 ASP A N 1
ATOM 735 C CA . ASP A 1 94 ? -1.124 2.465 -11.513 1.00 80.62 94 ASP A CA 1
ATOM 736 C C . ASP A 1 94 ? -2.115 3.455 -10.881 1.00 80.62 94 ASP A C 1
ATOM 738 O O . ASP A 1 94 ? -2.103 4.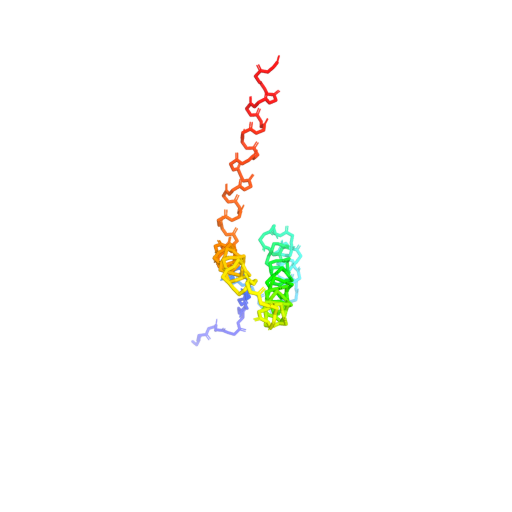630 -11.232 1.00 80.62 94 ASP A O 1
ATOM 742 N N . GLU A 1 95 ? -2.870 3.034 -9.859 1.00 82.69 95 GLU A N 1
ATOM 743 C CA . GLU A 1 95 ? -3.778 3.922 -9.114 1.00 82.69 95 GLU A CA 1
ATOM 744 C C . GLU A 1 95 ? -3.030 5.064 -8.404 1.00 82.69 95 GLU A C 1
ATOM 746 O O . GLU A 1 95 ? -3.517 6.191 -8.355 1.00 82.69 95 GLU A O 1
ATOM 751 N N . ILE A 1 96 ? -1.824 4.815 -7.878 1.00 82.31 96 ILE A N 1
ATOM 752 C CA . ILE A 1 96 ? -0.997 5.881 -7.283 1.00 82.31 96 ILE A CA 1
ATOM 753 C C . ILE A 1 96 ? -0.539 6.869 -8.347 1.00 82.31 96 ILE A C 1
ATOM 755 O O . ILE A 1 96 ? -0.539 8.071 -8.088 1.00 82.31 96 ILE A O 1
ATOM 759 N N . MET A 1 97 ? -0.133 6.388 -9.523 1.00 82.88 97 MET A N 1
ATOM 760 C CA . MET A 1 97 ? 0.259 7.276 -10.613 1.00 82.88 97 MET A CA 1
ATOM 761 C C . MET A 1 97 ? -0.918 8.130 -11.081 1.00 82.88 97 MET A C 1
ATOM 763 O O . MET A 1 97 ? -0.739 9.334 -11.218 1.00 82.88 97 MET A O 1
ATOM 767 N N . GLU A 1 98 ? -2.114 7.554 -11.228 1.00 85.56 98 GLU A N 1
ATOM 768 C CA . GLU A 1 98 ? -3.327 8.303 -11.584 1.00 85.56 98 GLU A CA 1
ATOM 76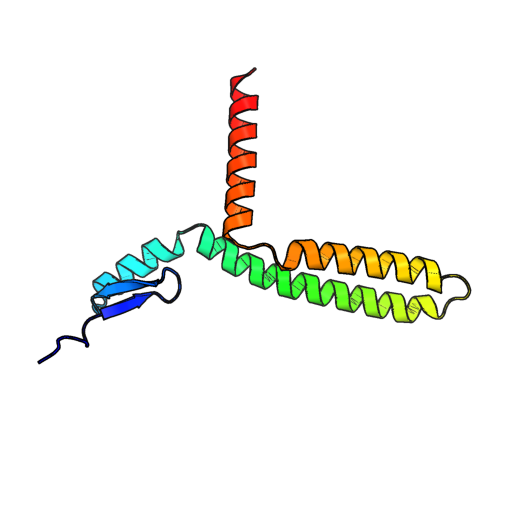9 C C . GLU A 1 98 ? -3.654 9.394 -10.550 1.00 85.56 98 GLU A C 1
ATOM 771 O O . GLU A 1 98 ? -3.961 10.527 -10.919 1.00 85.56 98 GLU A O 1
ATOM 776 N N . ILE A 1 99 ? -3.530 9.094 -9.250 1.00 83.69 99 ILE A N 1
ATOM 777 C CA . ILE A 1 99 ? -3.716 10.091 -8.182 1.00 83.69 99 ILE A CA 1
ATOM 778 C C . ILE A 1 99 ? -2.658 11.196 -8.279 1.00 83.69 99 ILE A C 1
ATOM 780 O O . ILE A 1 99 ? -2.993 12.375 -8.195 1.00 83.69 99 ILE A O 1
ATOM 784 N N . MET A 1 100 ? -1.386 10.835 -8.471 1.00 80.00 100 MET A N 1
ATOM 785 C CA . MET A 1 100 ? -0.297 11.808 -8.589 1.00 80.00 100 MET A CA 1
ATOM 786 C C . MET A 1 100 ? -0.447 12.702 -9.824 1.00 80.00 100 MET A C 1
ATOM 788 O O . MET A 1 100 ? -0.126 13.886 -9.753 1.00 80.00 100 MET A O 1
ATOM 792 N N . GLU A 1 101 ? -0.918 12.156 -10.945 1.00 82.56 101 GLU A N 1
ATOM 793 C CA . GLU A 1 101 ? -1.202 12.912 -12.166 1.00 82.56 101 GLU A CA 1
ATOM 794 C C . GLU A 1 101 ? -2.363 13.888 -11.946 1.00 82.56 101 GLU A C 1
ATOM 796 O O . GLU A 1 101 ? -2.204 15.077 -12.219 1.00 82.56 101 GLU A O 1
ATOM 801 N N . ALA A 1 102 ? -3.469 13.433 -11.349 1.00 79.69 102 ALA A N 1
ATOM 802 C CA . ALA A 1 102 ? -4.615 14.285 -11.027 1.00 79.69 102 ALA A CA 1
ATOM 803 C C . ALA A 1 102 ? -4.253 15.424 -10.053 1.00 79.69 102 ALA A C 1
ATOM 805 O O . ALA A 1 102 ? -4.624 16.576 -10.272 1.00 79.69 102 ALA A O 1
ATOM 806 N N . GLU A 1 103 ? -3.477 15.136 -9.002 1.00 77.06 103 GLU A N 1
ATOM 807 C CA . GLU A 1 103 ? -3.003 16.158 -8.057 1.00 77.06 103 GLU A CA 1
ATOM 808 C C . GLU A 1 103 ? -2.063 17.179 -8.715 1.00 77.06 103 GLU A C 1
ATOM 810 O O . GLU A 1 103 ? -2.031 18.351 -8.324 1.00 77.06 103 GLU A O 1
ATOM 815 N N . ASN A 1 104 ? -1.274 16.746 -9.701 1.00 76.44 104 ASN A N 1
ATOM 816 C CA . ASN A 1 104 ? -0.358 17.626 -10.412 1.00 76.44 104 ASN A CA 1
ATOM 817 C C . ASN A 1 104 ? -1.100 18.518 -11.420 1.00 76.44 104 ASN A C 1
ATOM 819 O O . ASN A 1 104 ? -0.791 19.705 -11.510 1.00 76.44 104 ASN A O 1
ATOM 823 N N . GLU A 1 105 ? -2.117 17.988 -12.106 1.00 74.31 105 GLU A N 1
ATOM 824 C CA . GLU A 1 105 ? -3.008 18.774 -12.967 1.00 74.31 105 GLU A CA 1
ATOM 825 C C . GLU A 1 105 ? -3.764 19.844 -12.162 1.00 74.31 105 GLU A C 1
ATOM 827 O O . GLU A 1 105 ? -3.750 21.018 -12.535 1.00 74.31 105 GLU A O 1
ATOM 832 N N . ASP A 1 106 ? -4.342 19.494 -11.009 1.00 72.00 106 ASP A N 1
ATOM 833 C CA . ASP A 1 106 ? -5.048 20.450 -10.142 1.00 72.00 106 ASP A CA 1
ATOM 834 C C . ASP A 1 106 ? -4.127 21.571 -9.618 1.00 72.00 106 ASP A C 1
ATOM 836 O O . ASP A 1 106 ? -4.537 22.736 -9.496 1.00 72.00 106 ASP A O 1
ATOM 840 N N . ARG A 1 107 ? -2.854 21.259 -9.341 1.00 68.69 107 ARG A N 1
ATOM 841 C CA . ARG A 1 107 ? -1.845 22.265 -8.974 1.00 68.69 107 ARG A CA 1
ATOM 842 C C . ARG A 1 107 ? -1.495 23.198 -10.128 1.00 68.69 107 ARG A C 1
ATOM 844 O O . ARG A 1 107 ? -1.418 24.405 -9.917 1.00 68.69 107 ARG A O 1
ATOM 851 N N . GLU A 1 108 ? -1.318 22.678 -11.338 1.00 68.81 108 GLU A N 1
ATOM 852 C CA . GLU A 1 108 ? -1.036 23.516 -12.509 1.00 68.81 108 GLU A CA 1
ATOM 853 C C . GLU A 1 108 ? -2.224 24.429 -12.857 1.00 68.81 108 GLU A C 1
ATOM 855 O O . GLU A 1 108 ? -2.030 25.603 -13.178 1.00 68.81 108 GLU A O 1
ATOM 860 N N . TYR A 1 109 ? -3.465 23.947 -12.716 1.00 59.34 109 TYR A N 1
ATOM 861 C CA . TYR A 1 109 ? -4.662 24.771 -12.911 1.00 59.34 109 TYR A CA 1
ATOM 862 C C . TYR A 1 109 ? -4.785 25.896 -11.881 1.00 59.34 109 TYR A C 1
ATOM 864 O O . TYR A 1 109 ? -5.138 27.020 -12.241 1.00 59.34 109 TYR A O 1
ATOM 872 N N . THR A 1 110 ? -4.492 25.619 -10.610 1.00 65.50 110 THR A N 1
ATOM 873 C CA . THR A 1 110 ? -4.548 26.637 -9.553 1.00 65.50 110 THR A CA 1
ATOM 874 C C . THR A 1 110 ? -3.438 27.679 -9.712 1.00 65.50 110 THR A C 1
ATOM 876 O O . THR A 1 110 ? -3.743 28.871 -9.704 1.00 65.50 110 THR A O 1
ATOM 879 N N . GLU A 1 111 ? -2.198 27.265 -9.992 1.00 65.38 111 GLU A N 1
ATOM 880 C CA . GLU A 1 111 ? -1.044 28.156 -10.214 1.00 65.38 111 GLU A CA 1
ATOM 881 C C . GLU A 1 111 ? -1.133 28.995 -11.513 1.00 65.38 111 GLU A C 1
ATOM 883 O O . GLU A 1 111 ? -0.404 29.975 -11.665 1.00 65.38 111 GLU A O 1
ATOM 888 N N . HIS A 1 112 ? -1.998 28.641 -12.472 1.00 59.00 112 HIS A N 1
ATOM 889 C CA . HIS A 1 112 ? -2.219 29.401 -13.720 1.00 59.00 112 HIS A CA 1
ATOM 890 C C . HIS A 1 112 ? -3.536 30.192 -13.750 1.00 59.00 112 HIS A C 1
ATOM 892 O O . HIS A 1 112 ? -3.850 30.839 -14.754 1.00 59.00 112 HIS A O 1
ATOM 898 N N . SER A 1 113 ? -4.307 30.143 -12.662 1.00 55.75 113 SER A N 1
ATOM 899 C CA . SER A 1 113 ? -5.575 30.867 -12.500 1.00 55.75 113 SER A CA 1
ATOM 900 C C . SER A 1 113 ? -5.481 32.115 -11.606 1.00 55.75 113 SER A C 1
ATOM 902 O O . SER A 1 113 ? -6.474 32.837 -11.480 1.00 55.75 113 SER A O 1
ATOM 904 N N . GLU A 1 114 ? -4.301 32.382 -11.033 1.00 49.41 114 GLU A N 1
ATOM 905 C CA . GLU A 1 114 ? -3.942 33.591 -10.265 1.00 49.41 114 GLU A CA 1
ATOM 906 C C . GLU A 1 114 ? -3.165 34.613 -11.113 1.00 49.41 114 GLU A C 1
ATOM 908 O O . GLU A 1 114 ? -3.400 35.831 -10.918 1.00 49.41 114 GLU A O 1
#

Organism: NCBI:txid1685124

Secondary structure (DSSP, 8-state):
----TTEEE-TTT--EEESSHHHHHHHHHHHTTSHHHHHHHHHHHHHHHHHHHHHHHHHHHHHHTTSTTTHHHHHHHHHHHHHHHHHHHT--HHHHHHHHHHHHHHHHHHHT--

pLDDT: mean 77.63, std 9.53, range [41.0, 89.75]

Radius of gyration: 22.98 Å; chains: 1; bounding box: 42×58×69 Å